Protein AF-A0A0S8EXR2-F1 (afdb_monomer_lite)

Structure (mmCIF, N/CA/C/O backbone):
data_AF-A0A0S8EXR2-F1
#
_entry.id   AF-A0A0S8EXR2-F1
#
loop_
_atom_site.group_PDB
_atom_site.id
_atom_site.type_symbol
_atom_site.label_atom_id
_atom_site.label_alt_id
_atom_site.label_comp_id
_atom_site.label_asym_id
_atom_site.label_entity_id
_atom_site.label_seq_id
_atom_site.pdbx_PDB_ins_code
_atom_site.Cartn_x
_atom_site.Cartn_y
_atom_site.Cartn_z
_atom_site.occupancy
_atom_site.B_iso_or_equiv
_atom_site.auth_seq_id
_atom_site.auth_comp_id
_atom_site.auth_asym_id
_atom_site.auth_atom_id
_atom_site.pdbx_PDB_model_num
ATOM 1 N N . MET A 1 1 ? -40.352 -1.909 52.574 1.00 39.78 1 MET A N 1
ATOM 2 C CA . MET A 1 1 ? -39.418 -2.688 51.728 1.00 39.78 1 MET A CA 1
ATOM 3 C C . MET A 1 1 ? -38.681 -1.699 50.823 1.00 39.78 1 MET A C 1
ATOM 5 O O . MET A 1 1 ? -39.357 -0.962 50.119 1.00 39.78 1 MET A O 1
ATOM 9 N N . LYS A 1 2 ? -37.347 -1.572 50.907 1.00 45.75 2 LYS A N 1
ATOM 10 C CA . LYS A 1 2 ? -36.563 -0.661 50.043 1.00 45.75 2 LYS A CA 1
ATOM 11 C C . LYS A 1 2 ? -36.037 -1.454 48.845 1.00 45.75 2 LYS A C 1
ATOM 13 O O . LYS A 1 2 ? -35.263 -2.386 49.035 1.00 45.75 2 LYS A O 1
ATOM 18 N N . PHE A 1 3 ? -36.467 -1.096 47.639 1.00 52.00 3 PHE A N 1
ATOM 19 C CA . PHE A 1 3 ? -35.928 -1.644 46.396 1.00 52.00 3 PHE A CA 1
ATOM 20 C C . PHE A 1 3 ? -34.712 -0.826 45.962 1.00 52.00 3 PHE A C 1
ATOM 22 O O . PHE A 1 3 ? -34.849 0.333 45.581 1.00 52.00 3 PHE A O 1
ATOM 29 N N . THR A 1 4 ? -33.528 -1.432 45.986 1.00 59.09 4 THR A N 1
ATOM 30 C CA . THR A 1 4 ? -32.300 -0.819 45.465 1.00 59.09 4 THR A CA 1
ATOM 31 C C . THR A 1 4 ? -32.058 -1.352 44.056 1.00 59.09 4 THR A C 1
ATOM 33 O O . THR A 1 4 ? -31.531 -2.450 43.888 1.00 59.09 4 THR A O 1
ATOM 36 N N . HIS A 1 5 ? -32.478 -0.610 43.030 1.00 62.50 5 HIS A N 1
ATOM 37 C CA . HIS A 1 5 ? -32.174 -0.966 41.642 1.00 62.50 5 HIS A CA 1
ATOM 38 C C . HIS A 1 5 ? -30.776 -0.453 41.285 1.00 62.50 5 HIS A C 1
ATOM 40 O O . HIS A 1 5 ? -30.473 0.719 41.480 1.00 62.50 5 HIS A O 1
ATOM 46 N N . LYS A 1 6 ? -29.911 -1.336 40.773 1.00 62.84 6 LYS A N 1
ATOM 47 C CA . LYS A 1 6 ? -28.621 -0.950 40.186 1.00 62.84 6 LYS A CA 1
ATOM 48 C C . LYS A 1 6 ? -28.840 -0.729 38.695 1.00 62.84 6 LYS A C 1
ATOM 50 O O . LYS A 1 6 ? -29.012 -1.701 37.962 1.00 62.84 6 LYS A O 1
ATOM 55 N N . PHE A 1 7 ? -28.859 0.525 38.261 1.00 70.19 7 PHE A N 1
ATOM 56 C CA . PHE A 1 7 ? -28.976 0.849 36.845 1.00 70.19 7 PHE A CA 1
ATOM 57 C C . PHE A 1 7 ? -27.632 0.563 36.155 1.00 70.19 7 PHE A C 1
ATOM 59 O O . PHE A 1 7 ? -26.570 0.958 36.642 1.00 70.19 7 PHE A O 1
ATOM 66 N N . VAL A 1 8 ? -27.660 -0.191 35.057 1.00 73.38 8 VAL A N 1
ATOM 67 C CA . VAL A 1 8 ? -26.469 -0.522 34.264 1.00 73.38 8 VAL A CA 1
ATOM 68 C C . VAL A 1 8 ? -26.655 0.080 32.882 1.00 73.38 8 VAL A C 1
ATOM 70 O O . VAL A 1 8 ? -27.558 -0.321 32.154 1.00 73.38 8 VAL A O 1
ATOM 73 N N . ALA A 1 9 ? -25.801 1.035 32.531 1.00 80.19 9 ALA A N 1
ATOM 74 C CA . ALA A 1 9 ? -25.722 1.588 31.189 1.00 80.19 9 ALA A CA 1
ATOM 75 C C . ALA A 1 9 ? -24.701 0.811 30.347 1.00 80.19 9 ALA A C 1
ATOM 77 O O . ALA A 1 9 ? -23.773 0.185 30.872 1.00 80.19 9 ALA A O 1
ATOM 78 N N . LEU A 1 10 ? -24.878 0.860 29.029 1.00 86.31 10 LEU A N 1
ATOM 79 C CA . LEU A 1 10 ? -23.869 0.439 28.066 1.00 86.31 10 LEU A CA 1
ATOM 80 C C . LEU A 1 10 ? -23.106 1.682 27.615 1.00 86.31 10 LEU A C 1
ATOM 82 O O . LEU A 1 10 ? -23.708 2.634 27.128 1.00 86.31 10 LEU A O 1
ATOM 86 N N . GLU A 1 11 ? -21.790 1.667 27.776 1.00 87.62 11 GLU A N 1
ATOM 87 C CA . GLU A 1 11 ? -20.900 2.705 27.260 1.00 87.62 11 GLU A CA 1
ATOM 88 C C . GLU A 1 11 ? -20.013 2.084 26.181 1.00 87.62 11 GLU A C 1
ATOM 90 O O . GLU A 1 11 ? -19.538 0.958 26.329 1.00 87.62 11 GLU A O 1
ATOM 95 N N . LEU A 1 12 ? -19.779 2.804 25.088 1.00 88.12 12 LEU A N 1
ATOM 96 C CA . LEU A 1 12 ? -18.815 2.390 24.077 1.00 88.12 12 LEU A CA 1
ATOM 97 C C . LEU A 1 12 ? -17.397 2.732 24.551 1.00 88.12 12 LEU A C 1
ATOM 99 O O . LEU A 1 12 ? -17.095 3.900 24.794 1.00 88.12 12 LEU A O 1
ATOM 103 N N . ASP A 1 13 ? -16.502 1.744 24.621 1.00 90.44 13 ASP A N 1
ATOM 104 C CA . ASP A 1 13 ? -15.066 2.001 24.761 1.00 90.44 13 ASP A CA 1
ATOM 105 C C . ASP A 1 13 ? -14.495 2.544 23.442 1.00 90.44 13 ASP A C 1
ATOM 107 O O . ASP A 1 13 ? -13.913 1.829 22.623 1.00 90.44 13 ASP A O 1
ATOM 111 N N . LEU A 1 14 ? -14.680 3.848 23.234 1.00 88.44 14 LEU A N 1
ATOM 112 C CA . LEU A 1 14 ? -14.233 4.542 22.032 1.00 88.44 14 LEU A CA 1
ATOM 113 C C . LEU A 1 14 ? -12.707 4.496 21.871 1.00 88.44 14 LEU A C 1
ATOM 115 O O . LEU A 1 14 ? -12.210 4.450 20.748 1.00 88.44 14 LEU A O 1
ATOM 119 N N . ALA A 1 15 ? -11.953 4.508 22.973 1.00 88.25 15 ALA A N 1
ATOM 120 C CA . ALA A 1 15 ? -10.494 4.462 22.930 1.00 88.25 15 ALA A CA 1
ATOM 121 C C . ALA A 1 15 ? -9.999 3.072 22.504 1.00 88.25 15 ALA A C 1
ATOM 123 O O . ALA A 1 15 ? -9.115 2.964 21.650 1.00 88.25 15 ALA A O 1
ATOM 124 N N . GLY A 1 16 ? -10.596 2.011 23.056 1.00 87.75 16 GLY A N 1
ATOM 125 C CA . GLY A 1 16 ? -10.366 0.634 22.624 1.00 87.75 16 GLY A CA 1
ATOM 126 C C . GLY A 1 16 ? -10.718 0.427 21.155 1.00 87.75 16 GLY A C 1
ATOM 127 O O . GLY A 1 16 ? -9.872 -0.039 20.390 1.00 87.75 16 GLY A O 1
ATOM 128 N N . TYR A 1 17 ? -11.910 0.868 20.745 1.00 90.56 17 TYR A N 1
ATOM 129 C CA . TYR A 1 17 ? -12.352 0.776 19.356 1.00 90.56 17 TYR A CA 1
ATOM 130 C C . TYR A 1 17 ? -11.411 1.514 18.397 1.00 90.56 17 TYR A C 1
ATOM 132 O O . TYR A 1 17 ? -11.002 0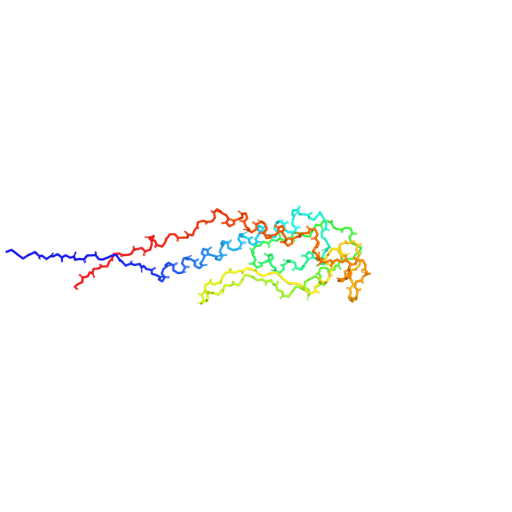.938 17.397 1.00 90.56 17 TYR A O 1
ATOM 140 N N . LYS A 1 18 ? -10.991 2.748 18.712 1.00 88.50 18 LYS A N 1
ATOM 141 C CA . LYS A 1 18 ? -10.059 3.518 17.867 1.00 88.50 18 LYS A CA 1
ATOM 142 C C . LYS A 1 18 ? -8.712 2.822 17.683 1.00 88.50 18 LYS A C 1
ATOM 144 O O . LYS A 1 18 ? -8.207 2.772 16.568 1.00 88.50 18 LYS A O 1
ATOM 149 N N . ARG A 1 19 ? -8.130 2.265 18.752 1.00 88.88 19 ARG A N 1
ATOM 150 C CA . ARG A 1 19 ? -6.865 1.511 18.651 1.00 88.88 19 ARG A CA 1
ATOM 151 C C . ARG A 1 19 ? -7.019 0.282 17.761 1.00 88.88 19 ARG A C 1
ATOM 153 O O . ARG A 1 19 ? -6.183 0.062 16.891 1.00 88.88 19 ARG A O 1
ATOM 160 N N . PHE A 1 20 ? -8.097 -0.475 17.960 1.00 90.88 20 PHE A N 1
ATOM 161 C CA . PHE A 1 20 ? -8.396 -1.642 17.136 1.00 90.88 20 PHE A CA 1
ATOM 162 C C . PHE A 1 20 ? -8.607 -1.260 15.670 1.00 90.88 20 PHE A C 1
ATOM 164 O O . PHE A 1 20 ? -8.009 -1.857 14.784 1.00 90.88 20 PHE A O 1
ATOM 171 N N . PHE A 1 21 ? -9.418 -0.233 15.423 1.00 89.69 21 PHE A N 1
ATOM 172 C CA . PHE A 1 21 ? -9.719 0.262 14.089 1.00 89.69 21 PHE A CA 1
ATOM 173 C C . PHE A 1 21 ? -8.456 0.729 13.360 1.00 89.69 21 PHE A C 1
ATOM 175 O O . PHE A 1 21 ? -8.257 0.369 12.207 1.00 89.69 21 PHE A O 1
ATOM 182 N N . ASN A 1 22 ? -7.563 1.459 14.034 1.00 88.25 22 ASN A N 1
ATOM 183 C CA . ASN A 1 22 ? -6.304 1.904 13.436 1.00 88.25 22 ASN A CA 1
ATOM 184 C C . ASN A 1 22 ? -5.415 0.725 13.024 1.00 88.25 22 ASN A C 1
ATOM 186 O O . ASN A 1 22 ? -4.912 0.722 11.905 1.00 88.25 22 ASN A O 1
ATOM 190 N N . SER A 1 23 ? -5.261 -0.276 13.899 1.00 88.75 23 SER A N 1
ATOM 191 C CA . SER A 1 23 ? -4.503 -1.495 13.584 1.00 88.75 23 SER A CA 1
ATOM 192 C C . SER A 1 23 ? -5.133 -2.253 12.416 1.00 88.75 23 SER A C 1
ATOM 194 O O . SER A 1 23 ? -4.432 -2.675 11.503 1.00 88.75 23 SER A O 1
ATOM 196 N N . TYR A 1 24 ? -6.464 -2.375 12.414 1.00 90.38 24 TYR A N 1
ATOM 197 C CA . TYR A 1 24 ? -7.202 -3.017 11.332 1.00 90.38 24 TYR A CA 1
ATOM 198 C C . TYR A 1 24 ? -6.975 -2.310 9.993 1.00 90.38 24 TYR A C 1
ATOM 200 O O . TYR A 1 24 ? -6.653 -2.961 9.006 1.00 90.38 24 TYR A O 1
ATOM 208 N N . MET A 1 25 ? -7.110 -0.981 9.957 1.00 88.31 25 MET A N 1
ATOM 209 C CA . MET A 1 25 ? -6.917 -0.194 8.737 1.00 88.31 25 MET A CA 1
ATOM 210 C C . MET A 1 25 ? -5.476 -0.254 8.229 1.00 88.31 25 MET A C 1
ATOM 212 O O . MET A 1 25 ? -5.263 -0.258 7.018 1.00 88.31 25 MET A O 1
ATOM 216 N N . GLU A 1 26 ? -4.495 -0.308 9.131 1.00 87.94 26 GLU A N 1
ATOM 217 C CA . GLU A 1 26 ? -3.090 -0.483 8.772 1.00 87.94 26 GLU A CA 1
ATOM 218 C C . GLU A 1 26 ? -2.857 -1.825 8.063 1.00 87.94 26 GLU A C 1
ATOM 220 O O . GLU A 1 26 ? -2.324 -1.850 6.952 1.00 87.94 26 GLU A O 1
ATOM 225 N N . ASP A 1 27 ? -3.292 -2.931 8.669 1.00 89.44 27 ASP A N 1
ATOM 226 C CA . ASP A 1 27 ? -3.124 -4.273 8.102 1.00 89.44 27 ASP A CA 1
ATOM 227 C C . ASP A 1 27 ? -3.912 -4.443 6.803 1.00 89.44 27 ASP A C 1
ATOM 229 O O . ASP A 1 27 ? -3.418 -5.010 5.825 1.00 89.44 27 ASP A O 1
ATOM 233 N N . TRP A 1 28 ? -5.127 -3.902 6.772 1.00 89.88 28 TRP A N 1
ATOM 234 C CA . TRP A 1 28 ? -5.982 -3.923 5.599 1.00 89.88 28 TRP A CA 1
ATOM 235 C C . TRP A 1 28 ? -5.367 -3.150 4.428 1.00 89.88 28 TRP A C 1
ATOM 237 O O . TRP A 1 28 ? -5.334 -3.652 3.304 1.00 89.88 28 TRP A O 1
ATOM 247 N N . LEU A 1 29 ? -4.801 -1.963 4.672 1.00 89.62 29 LEU A N 1
ATOM 248 C CA . LEU A 1 29 ? -4.112 -1.216 3.621 1.00 89.62 29 LEU A CA 1
ATOM 249 C C . LEU A 1 29 ? -2.830 -1.881 3.150 1.00 89.62 29 LEU A C 1
ATOM 251 O O . LEU A 1 29 ? -2.506 -1.767 1.969 1.00 89.62 29 LEU A O 1
ATOM 255 N N . LYS A 1 30 ? -2.094 -2.555 4.040 1.00 90.06 30 LYS A N 1
ATOM 256 C CA . LYS A 1 30 ? -0.933 -3.348 3.623 1.00 90.06 30 LYS A CA 1
ATOM 257 C C . LYS A 1 30 ? -1.363 -4.405 2.614 1.00 90.06 30 LYS A C 1
ATOM 259 O O . LYS A 1 30 ? -0.770 -4.486 1.543 1.00 90.06 30 LYS A O 1
ATOM 264 N N . GLN A 1 31 ? -2.438 -5.137 2.902 1.00 90.06 31 GLN A N 1
ATOM 265 C CA . GLN A 1 31 ? -2.993 -6.134 1.982 1.00 90.06 31 GLN A CA 1
ATOM 266 C C . GLN A 1 31 ? -3.470 -5.502 0.668 1.00 90.06 31 GLN A C 1
ATOM 268 O O . GLN A 1 31 ? -3.061 -5.947 -0.402 1.00 90.06 31 GLN A O 1
ATOM 273 N N . ALA A 1 32 ? -4.233 -4.407 0.729 1.00 90.25 32 ALA A N 1
ATOM 274 C CA . ALA A 1 32 ? -4.690 -3.690 -0.462 1.00 90.25 32 ALA A CA 1
ATOM 275 C C . ALA A 1 32 ? -3.519 -3.179 -1.325 1.00 90.25 32 ALA A C 1
ATOM 277 O O . ALA A 1 32 ? -3.558 -3.241 -2.554 1.00 90.25 32 ALA A O 1
ATOM 278 N N . GLY A 1 33 ? -2.452 -2.691 -0.688 1.00 90.06 33 GLY A N 1
ATOM 279 C CA . GLY A 1 33 ? -1.230 -2.261 -1.360 1.00 90.06 33 GLY A CA 1
ATOM 280 C C . GLY A 1 33 ? -0.461 -3.424 -1.991 1.00 90.06 33 GLY A C 1
ATOM 281 O O . GLY A 1 33 ? 0.108 -3.263 -3.071 1.00 90.06 33 GLY A O 1
ATOM 282 N N . VAL A 1 34 ? -0.451 -4.600 -1.357 1.00 89.75 34 VAL A N 1
ATOM 283 C CA . VAL A 1 34 ? 0.131 -5.822 -1.934 1.00 89.75 34 VAL A CA 1
ATOM 284 C C . VAL A 1 34 ? -0.653 -6.261 -3.168 1.00 89.75 34 VAL A C 1
ATOM 286 O O . VAL A 1 34 ? -0.031 -6.538 -4.192 1.00 89.75 34 VAL A O 1
ATOM 289 N N . GLU A 1 35 ? -1.986 -6.249 -3.121 1.00 90.25 35 GLU A N 1
ATOM 290 C CA . GLU A 1 35 ? -2.831 -6.546 -4.287 1.00 90.25 35 GLU A CA 1
ATOM 291 C C . GLU A 1 35 ? -2.609 -5.540 -5.419 1.00 90.25 35 GLU A C 1
ATOM 293 O O . GLU A 1 35 ? -2.440 -5.916 -6.582 1.00 90.25 35 GLU A O 1
ATOM 298 N N . TRP A 1 36 ? -2.497 -4.253 -5.078 1.00 90.50 36 TRP A N 1
ATOM 299 C CA . TRP A 1 36 ? -2.124 -3.217 -6.034 1.00 90.50 36 TRP A CA 1
ATOM 300 C C . TRP A 1 36 ? -0.757 -3.510 -6.667 1.00 90.50 36 TRP A C 1
ATOM 302 O O . TRP A 1 36 ? -0.621 -3.474 -7.890 1.00 90.50 36 TRP A O 1
ATOM 312 N N . LEU A 1 37 ? 0.266 -3.854 -5.877 1.00 87.81 37 LEU A N 1
ATOM 313 C CA . LEU A 1 37 ? 1.595 -4.216 -6.386 1.00 87.81 37 LEU A CA 1
ATOM 314 C C . LEU A 1 37 ? 1.567 -5.476 -7.253 1.00 87.81 37 LEU A C 1
ATOM 316 O O . LEU A 1 37 ? 2.255 -5.534 -8.274 1.00 87.81 37 LEU A O 1
ATOM 320 N N . HIS A 1 38 ? 0.780 -6.478 -6.872 1.00 86.62 38 HIS A N 1
ATOM 321 C CA . HIS A 1 38 ? 0.643 -7.708 -7.635 1.00 86.62 38 HIS A CA 1
ATOM 322 C C . HIS A 1 38 ? 0.005 -7.426 -8.994 1.00 86.62 38 HIS A C 1
ATOM 324 O O . HIS A 1 38 ? 0.577 -7.776 -10.027 1.00 86.62 38 HIS A O 1
ATOM 330 N N . ALA A 1 39 ? -1.108 -6.692 -9.009 1.00 85.75 39 ALA A N 1
ATOM 331 C CA . ALA A 1 39 ? -1.763 -6.288 -10.238 1.00 85.75 39 ALA A CA 1
ATOM 332 C C . ALA A 1 39 ? -0.839 -5.440 -11.114 1.00 85.75 39 ALA A C 1
ATOM 334 O O . ALA A 1 39 ? -0.705 -5.730 -12.292 1.00 85.75 39 ALA A O 1
ATOM 335 N N . THR A 1 40 ? -0.164 -4.434 -10.557 1.00 82.12 40 THR A N 1
ATOM 336 C CA . THR A 1 40 ? 0.622 -3.463 -11.337 1.00 82.12 40 THR A CA 1
ATOM 337 C C . THR A 1 40 ? 1.980 -3.977 -11.805 1.00 82.12 40 THR A C 1
ATOM 339 O O . THR A 1 40 ? 2.376 -3.717 -12.943 1.00 82.12 40 THR A O 1
ATOM 342 N N . VAL A 1 41 ? 2.707 -4.694 -10.945 1.00 78.00 41 VAL A N 1
ATOM 343 C CA . VAL A 1 41 ? 4.106 -5.069 -11.185 1.00 78.00 41 VAL A CA 1
ATOM 344 C C . VAL A 1 41 ? 4.257 -6.540 -11.562 1.00 78.00 41 VAL A C 1
ATOM 346 O O . VAL A 1 41 ? 5.099 -6.856 -12.401 1.00 78.00 41 VAL A O 1
ATOM 349 N N . LEU A 1 42 ? 3.473 -7.439 -10.959 1.00 72.75 42 LEU A N 1
ATOM 350 C CA . LEU A 1 42 ? 3.674 -8.889 -11.078 1.00 72.75 42 LEU A CA 1
ATOM 351 C C . LEU A 1 42 ? 2.803 -9.534 -12.167 1.00 72.75 42 LEU A C 1
ATOM 353 O O . LEU A 1 42 ? 3.283 -10.426 -12.860 1.00 72.75 42 LEU A O 1
ATOM 357 N N . ALA A 1 43 ? 1.565 -9.069 -12.352 1.00 72.56 43 ALA A N 1
ATOM 358 C CA . ALA A 1 43 ? 0.595 -9.705 -13.244 1.00 72.56 43 ALA A CA 1
ATOM 359 C C . ALA A 1 43 ? 0.639 -9.204 -14.699 1.00 72.56 43 ALA A C 1
ATOM 361 O O . ALA A 1 43 ? 0.312 -9.952 -15.616 1.00 72.56 43 ALA A O 1
ATOM 362 N N . ILE A 1 44 ? 0.995 -7.936 -14.938 1.00 62.31 44 ILE A N 1
ATOM 363 C CA . ILE A 1 44 ? 0.810 -7.314 -16.265 1.00 62.31 44 ILE A CA 1
ATOM 364 C C . ILE A 1 44 ? 2.052 -7.395 -17.146 1.00 62.31 44 ILE A C 1
ATOM 366 O O . ILE A 1 44 ? 1.920 -7.534 -18.361 1.00 62.31 44 ILE A O 1
ATOM 370 N N . ILE A 1 45 ? 3.246 -7.235 -16.571 1.00 58.66 45 ILE A N 1
ATOM 371 C CA . ILE A 1 45 ? 4.444 -6.925 -17.357 1.00 58.66 45 ILE A CA 1
ATOM 372 C C . ILE A 1 45 ? 5.452 -8.067 -17.208 1.00 58.66 45 ILE A C 1
ATOM 374 O O . ILE A 1 45 ? 6.099 -8.175 -16.162 1.00 58.66 45 ILE A O 1
ATOM 378 N N . PRO A 1 46 ? 5.621 -8.912 -18.244 1.00 53.91 46 PRO A N 1
ATOM 379 C CA . PRO A 1 46 ? 6.481 -10.092 -18.169 1.00 53.91 46 PRO A CA 1
ATOM 380 C C . PRO A 1 46 ? 7.953 -9.746 -17.890 1.00 53.91 46 PRO A C 1
ATOM 382 O O . PRO A 1 46 ? 8.660 -10.537 -17.270 1.00 53.91 46 PRO A O 1
ATOM 385 N N . THR A 1 47 ? 8.418 -8.547 -18.267 1.00 59.12 47 THR A N 1
ATOM 386 C CA . THR A 1 47 ? 9.772 -8.065 -17.953 1.00 59.12 47 THR A CA 1
ATOM 387 C C . THR A 1 47 ? 9.804 -6.562 -17.682 1.00 59.12 47 THR A C 1
ATOM 389 O O . THR A 1 47 ? 9.953 -5.760 -18.599 1.00 59.12 47 THR A O 1
ATOM 392 N N . TRP A 1 48 ? 9.750 -6.159 -16.414 1.00 66.31 48 TRP A N 1
ATOM 393 C CA . TRP A 1 48 ? 10.143 -4.801 -16.033 1.00 66.31 48 TRP A CA 1
ATOM 394 C C . TRP A 1 48 ? 11.645 -4.587 -16.208 1.00 66.31 48 TRP A C 1
ATOM 396 O O . TRP A 1 48 ? 12.435 -5.481 -15.889 1.00 66.31 48 TRP A O 1
ATOM 406 N N . SER A 1 49 ? 12.054 -3.363 -16.570 1.00 70.38 49 SER A N 1
ATOM 407 C CA . SER A 1 49 ? 13.450 -2.970 -16.370 1.00 70.38 49 SER A CA 1
ATOM 408 C C . SER A 1 49 ? 13.844 -3.046 -14.901 1.00 70.38 49 SER A C 1
ATOM 410 O O . SER A 1 49 ? 13.067 -2.637 -14.038 1.00 70.38 49 SER A O 1
ATOM 412 N N . LYS A 1 50 ? 15.062 -3.516 -14.592 1.00 76.38 50 LYS A N 1
ATOM 413 C CA . LYS A 1 50 ? 15.594 -3.458 -13.217 1.00 76.38 50 LYS A CA 1
ATOM 414 C C . LYS A 1 50 ? 15.479 -2.048 -12.614 1.00 76.38 50 LYS A C 1
ATOM 416 O O . LYS A 1 50 ? 15.228 -1.937 -11.422 1.00 76.38 50 LYS A O 1
ATOM 421 N N . ALA A 1 51 ? 15.597 -0.985 -13.421 1.00 78.31 51 ALA A N 1
ATOM 422 C CA . ALA A 1 51 ? 15.387 0.396 -12.977 1.00 78.31 51 ALA A CA 1
ATOM 423 C C . ALA A 1 51 ? 13.907 0.699 -12.669 1.00 78.31 51 ALA A C 1
ATOM 425 O O . ALA A 1 51 ? 13.590 1.114 -11.561 1.00 78.31 51 ALA A O 1
ATOM 426 N N . SER A 1 52 ? 12.986 0.441 -13.599 1.00 79.06 52 SER A N 1
ATOM 427 C CA . SER A 1 52 ? 11.550 0.682 -13.402 1.00 79.06 52 SER A CA 1
ATOM 428 C C . SER A 1 52 ? 11.000 -0.135 -12.227 1.00 79.06 52 SER A C 1
ATOM 430 O O . SER A 1 52 ? 10.321 0.410 -11.362 1.00 79.06 52 SER A O 1
ATOM 432 N N . ARG A 1 53 ? 11.384 -1.412 -12.118 1.00 80.44 53 ARG A N 1
ATOM 433 C CA . ARG A 1 53 ? 10.992 -2.300 -11.014 1.00 80.44 53 ARG A CA 1
ATOM 434 C C . ARG A 1 53 ? 11.530 -1.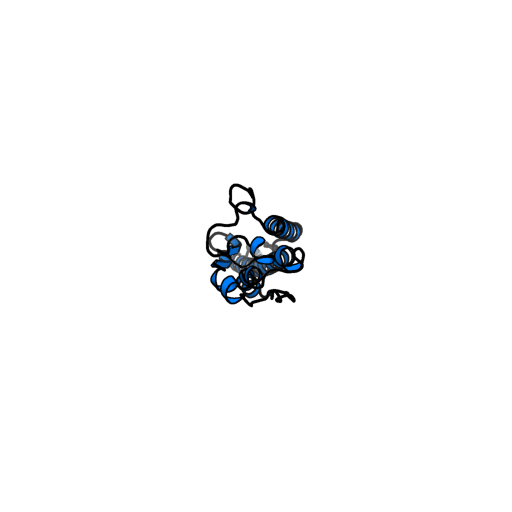829 -9.667 1.00 80.44 53 ARG A C 1
ATOM 436 O O . ARG A 1 53 ? 10.823 -1.878 -8.665 1.00 80.44 53 ARG A O 1
ATOM 443 N N . ALA A 1 54 ? 12.767 -1.336 -9.645 1.00 82.69 54 ALA A N 1
ATOM 444 C CA . ALA A 1 54 ? 13.380 -0.808 -8.434 1.00 82.69 54 ALA A CA 1
ATOM 445 C C . ALA A 1 54 ? 12.648 0.425 -7.877 1.00 82.69 54 ALA A C 1
ATOM 447 O O . ALA A 1 54 ? 12.703 0.642 -6.668 1.00 82.69 54 ALA A O 1
ATOM 448 N N . THR A 1 55 ? 11.897 1.176 -8.695 1.00 86.06 55 THR A N 1
ATOM 449 C CA . THR A 1 55 ? 11.064 2.284 -8.185 1.00 86.06 55 THR A CA 1
ATOM 450 C C . THR A 1 55 ? 9.952 1.813 -7.242 1.00 86.06 55 THR A C 1
ATOM 452 O O . THR A 1 55 ? 9.534 2.558 -6.365 1.00 86.06 55 THR A O 1
ATOM 455 N N . PHE A 1 56 ? 9.495 0.564 -7.374 1.00 86.12 56 PHE A N 1
ATOM 456 C CA . PHE A 1 56 ? 8.452 -0.016 -6.524 1.00 86.12 56 PHE A CA 1
ATOM 457 C C . PHE A 1 56 ? 9.014 -0.698 -5.274 1.00 86.12 56 PHE A C 1
ATOM 459 O O . PHE A 1 56 ? 8.263 -1.005 -4.352 1.00 86.12 56 PHE A O 1
ATOM 466 N N . GLN A 1 57 ? 10.330 -0.932 -5.200 1.00 85.38 57 GLN A N 1
ATOM 467 C CA . GLN A 1 57 ? 10.908 -1.708 -4.100 1.00 85.38 57 GLN A CA 1
ATOM 468 C C . GLN A 1 57 ? 10.874 -1.009 -2.749 1.00 85.38 57 GLN A C 1
ATOM 470 O O . GLN A 1 57 ? 10.965 -1.661 -1.708 1.00 85.38 57 GLN A O 1
ATOM 475 N N . LYS A 1 58 ? 10.788 0.319 -2.738 1.00 84.00 58 LYS A N 1
ATOM 476 C CA . LYS A 1 58 ? 10.571 1.043 -1.490 1.00 84.00 58 LYS A CA 1
ATOM 477 C C . LYS A 1 58 ? 9.144 0.776 -0.970 1.00 84.00 58 LYS A C 1
ATOM 479 O O . LYS A 1 58 ? 9.014 0.346 0.171 1.00 84.00 58 LYS A O 1
ATOM 484 N N . LEU A 1 59 ? 8.132 0.848 -1.845 1.00 86.81 59 LEU A N 1
ATOM 485 C CA . LEU A 1 59 ? 6.734 0.540 -1.509 1.00 86.81 59 LEU A CA 1
ATOM 486 C C . LEU A 1 59 ? 6.560 -0.910 -1.056 1.00 86.81 59 LEU A C 1
ATOM 488 O O . LEU A 1 59 ? 5.929 -1.168 -0.041 1.00 86.81 59 LEU A O 1
ATOM 492 N N . ALA A 1 60 ? 7.157 -1.853 -1.784 1.00 86.94 60 ALA A N 1
ATOM 493 C CA . ALA A 1 60 ? 7.091 -3.271 -1.450 1.00 86.94 60 ALA A CA 1
ATOM 494 C C . ALA A 1 60 ? 7.584 -3.554 -0.028 1.00 86.94 60 ALA A C 1
ATOM 496 O O . ALA A 1 60 ? 6.888 -4.206 0.746 1.00 86.94 60 ALA A O 1
ATOM 497 N N . ARG A 1 61 ? 8.744 -2.993 0.337 1.00 86.12 61 ARG A N 1
ATOM 498 C CA . ARG A 1 61 ? 9.321 -3.152 1.677 1.00 86.12 61 ARG A CA 1
ATOM 499 C C . ARG A 1 61 ? 8.424 -2.580 2.769 1.00 86.12 61 ARG A C 1
ATOM 501 O O . ARG A 1 61 ? 8.259 -3.221 3.798 1.00 86.12 61 ARG A O 1
ATOM 508 N N . GLU A 1 62 ? 7.835 -1.410 2.544 1.00 85.19 62 GLU A N 1
ATOM 509 C CA . GLU A 1 62 ? 6.922 -0.775 3.507 1.00 85.19 62 GLU A CA 1
ATOM 510 C C . GLU A 1 62 ? 5.605 -1.548 3.667 1.00 85.19 62 GLU A C 1
ATOM 512 O O . GLU A 1 62 ? 5.036 -1.578 4.754 1.00 85.19 62 GLU A O 1
ATOM 517 N N . LEU A 1 63 ? 5.156 -2.232 2.613 1.00 86.62 63 LEU A N 1
ATOM 518 C CA . LEU A 1 63 ? 4.002 -3.133 2.650 1.00 86.62 63 LEU A CA 1
ATOM 519 C C . LEU A 1 63 ? 4.343 -4.540 3.177 1.00 86.62 63 LEU A C 1
ATOM 521 O O . LEU A 1 63 ? 3.458 -5.385 3.267 1.00 86.62 63 LEU A O 1
ATOM 525 N N . GLY A 1 64 ? 5.607 -4.815 3.520 1.00 85.44 64 GLY A N 1
ATOM 526 C CA . GLY A 1 64 ? 6.047 -6.125 4.010 1.00 85.44 64 GLY A CA 1
ATOM 527 C C . GLY A 1 64 ? 6.113 -7.216 2.935 1.00 85.44 64 GLY A C 1
ATOM 528 O O . GLY A 1 64 ? 6.083 -8.398 3.262 1.00 85.44 64 GLY A O 1
ATOM 529 N N . THR A 1 65 ? 6.208 -6.840 1.657 1.00 85.44 65 THR A N 1
ATOM 530 C CA . THR A 1 65 ? 6.330 -7.766 0.524 1.00 85.44 65 THR A CA 1
ATOM 531 C C . THR A 1 65 ? 7.640 -7.557 -0.239 1.00 85.44 65 THR A C 1
ATOM 533 O O . THR A 1 65 ? 8.388 -6.602 -0.018 1.00 85.44 65 THR A O 1
ATOM 536 N N . ALA A 1 66 ? 7.940 -8.464 -1.163 1.00 81.12 66 ALA A N 1
ATOM 537 C CA . ALA A 1 66 ? 9.100 -8.378 -2.031 1.00 81.12 66 ALA A CA 1
ATOM 538 C C . ALA A 1 66 ? 8.668 -8.437 -3.491 1.00 81.12 66 ALA A C 1
ATOM 540 O O . ALA A 1 66 ? 7.879 -9.288 -3.894 1.00 81.12 66 ALA A O 1
ATOM 541 N N . ILE A 1 67 ? 9.253 -7.567 -4.309 1.00 76.38 67 ILE A N 1
ATOM 542 C CA . ILE A 1 67 ? 9.113 -7.662 -5.755 1.00 76.38 67 ILE A CA 1
ATOM 543 C C . ILE A 1 67 ? 10.394 -8.321 -6.291 1.00 76.38 67 ILE A C 1
ATOM 545 O O . ILE A 1 67 ? 11.415 -7.638 -6.408 1.00 76.38 67 ILE A O 1
ATOM 549 N N . PRO A 1 68 ? 10.394 -9.627 -6.620 1.00 70.44 68 PRO A N 1
ATOM 550 C CA . PRO A 1 68 ? 11.602 -10.305 -7.094 1.00 70.44 68 PRO A CA 1
ATOM 551 C C . PRO A 1 68 ? 12.080 -9.656 -8.390 1.00 70.44 68 PRO A C 1
ATOM 553 O O . PRO A 1 68 ? 11.254 -9.333 -9.228 1.00 70.44 68 PRO A O 1
ATOM 556 N N . TYR A 1 69 ? 13.377 -9.449 -8.609 1.00 64.69 69 TYR A N 1
ATOM 557 C CA . TYR A 1 69 ? 13.833 -9.029 -9.936 1.00 64.69 69 TYR A CA 1
ATOM 558 C C . TYR A 1 69 ? 13.697 -10.221 -10.888 1.00 64.69 69 TYR A C 1
ATOM 560 O O . TYR A 1 69 ? 14.363 -11.231 -10.693 1.00 64.69 69 TYR A O 1
ATOM 568 N N . GLY A 1 70 ? 12.817 -10.126 -11.888 1.00 59.38 70 GLY A N 1
ATOM 569 C CA . GLY A 1 70 ? 12.715 -11.158 -12.922 1.00 59.38 70 GLY A CA 1
ATOM 570 C C . GLY A 1 70 ? 14.016 -11.295 -13.720 1.00 59.38 70 GLY A C 1
ATOM 571 O O . GLY A 1 70 ? 14.837 -10.370 -13.749 1.00 59.38 70 GLY A O 1
ATOM 572 N N . GLU A 1 71 ? 14.187 -12.432 -14.394 1.00 53.69 71 GLU A N 1
ATOM 573 C CA . GLU A 1 71 ? 15.261 -12.614 -15.369 1.00 53.69 71 GLU A CA 1
ATOM 574 C C . GLU A 1 71 ? 15.100 -11.580 -16.481 1.00 53.69 71 GLU A C 1
ATOM 576 O O . GLU A 1 71 ? 14.162 -11.625 -17.275 1.00 53.69 71 GLU A O 1
ATOM 581 N N . GLN A 1 72 ? 16.001 -10.603 -16.526 1.00 55.75 72 GLN A N 1
ATOM 582 C CA . GLN A 1 72 ? 15.951 -9.576 -17.548 1.00 55.75 72 GLN A CA 1
ATOM 583 C C . GLN A 1 72 ? 17.209 -9.617 -18.402 1.00 55.75 72 GLN A C 1
ATOM 585 O O . GLN A 1 72 ? 18.323 -9.468 -17.901 1.00 55.75 72 GLN A O 1
ATOM 590 N N . LYS A 1 73 ? 17.011 -9.705 -19.721 1.00 51.19 73 LYS A N 1
ATOM 591 C CA . LYS A 1 73 ? 18.041 -9.550 -20.760 1.00 51.19 73 LYS A CA 1
ATOM 592 C C . LYS A 1 73 ? 18.498 -8.085 -20.923 1.00 51.19 73 LYS A C 1
ATOM 594 O O . LYS A 1 73 ? 18.742 -7.627 -22.034 1.00 51.19 73 LYS A O 1
ATOM 599 N N . SER A 1 74 ? 18.589 -7.311 -19.837 1.00 54.03 74 SER A N 1
ATOM 600 C CA . SER A 1 74 ? 19.204 -5.977 -19.885 1.00 54.03 74 SER A CA 1
ATOM 601 C C . SER A 1 74 ? 20.724 -6.125 -19.852 1.00 54.03 74 SER A C 1
ATOM 603 O O . SER A 1 74 ? 21.266 -6.755 -18.947 1.00 54.03 74 SER A O 1
ATOM 605 N N . ARG A 1 75 ? 21.433 -5.494 -20.797 1.00 54.91 75 ARG A N 1
ATOM 606 C CA . ARG A 1 75 ? 22.908 -5.531 -20.884 1.00 54.91 75 ARG A CA 1
ATOM 607 C C . ARG A 1 75 ? 23.630 -4.857 -19.698 1.00 54.91 75 ARG A C 1
ATOM 609 O O . ARG A 1 75 ? 24.845 -4.979 -19.601 1.00 54.91 75 ARG A O 1
ATOM 616 N N . LYS A 1 76 ? 22.931 -4.127 -18.810 1.00 62.62 76 LYS A N 1
ATOM 617 C CA . LYS A 1 76 ? 23.527 -3.463 -17.629 1.00 62.62 76 LYS A CA 1
ATOM 618 C C . LYS A 1 76 ? 22.543 -3.401 -16.454 1.00 62.62 76 LYS A C 1
ATOM 620 O O . LYS A 1 76 ? 21.387 -3.017 -16.646 1.00 62.62 76 LYS A O 1
ATOM 625 N N . ASP A 1 77 ? 23.006 -3.725 -15.244 1.00 71.44 77 ASP A N 1
ATOM 626 C CA . ASP A 1 77 ? 22.231 -3.530 -14.012 1.00 71.44 77 ASP A CA 1
ATOM 627 C C . ASP A 1 77 ? 22.084 -2.032 -13.703 1.00 71.44 77 ASP A C 1
ATOM 629 O O . ASP A 1 77 ? 23.053 -1.273 -13.753 1.00 71.44 77 ASP A O 1
ATOM 633 N N . ARG A 1 78 ? 20.851 -1.594 -13.439 1.00 73.69 78 ARG A N 1
ATOM 634 C CA . ARG A 1 78 ? 20.495 -0.198 -13.144 1.00 73.69 78 ARG A CA 1
ATOM 635 C C . ARG A 1 78 ? 19.498 -0.085 -11.993 1.00 73.69 78 ARG A C 1
ATOM 637 O O . ARG A 1 78 ? 18.818 0.934 -11.881 1.00 73.69 78 ARG A O 1
ATOM 644 N N . ALA A 1 79 ? 19.412 -1.100 -11.132 1.00 78.38 79 ALA A N 1
ATOM 645 C CA . ALA A 1 79 ? 18.542 -1.062 -9.957 1.00 78.38 79 ALA A CA 1
ATOM 646 C C . ALA A 1 79 ? 18.809 0.179 -9.082 1.00 78.38 79 ALA A C 1
ATOM 648 O O . ALA A 1 79 ? 17.867 0.834 -8.646 1.00 78.38 79 ALA A O 1
ATOM 649 N N . GLY A 1 80 ? 20.080 0.573 -8.919 1.00 78.81 80 GLY A N 1
ATOM 650 C CA . GLY A 1 80 ? 20.464 1.768 -8.155 1.00 78.81 80 GLY A CA 1
ATOM 651 C C . GLY A 1 80 ? 19.804 3.067 -8.637 1.00 78.81 80 GLY A C 1
ATOM 652 O O . GLY A 1 80 ? 19.407 3.886 -7.815 1.00 78.81 80 GLY A O 1
ATOM 653 N N . LEU A 1 81 ? 19.599 3.225 -9.949 1.00 79.38 81 LEU A N 1
ATOM 654 C CA . LEU A 1 81 ? 18.925 4.398 -10.519 1.00 79.38 81 LEU A CA 1
ATOM 655 C C . LEU A 1 81 ? 17.418 4.399 -10.234 1.00 79.38 81 LEU A C 1
ATOM 657 O O . LEU A 1 81 ? 16.830 5.440 -9.950 1.00 79.38 81 LEU A O 1
ATOM 661 N N . GLY A 1 82 ? 16.780 3.231 -10.305 1.00 80.56 82 GLY A N 1
ATOM 662 C CA . GLY A 1 82 ? 15.374 3.091 -9.930 1.00 80.56 82 GLY A CA 1
ATOM 663 C C . GLY A 1 82 ? 15.136 3.375 -8.451 1.00 80.56 82 GLY A C 1
ATOM 664 O O . GLY A 1 82 ? 14.204 4.088 -8.091 1.00 80.56 82 GLY A O 1
ATOM 665 N N . LEU A 1 83 ? 16.035 2.884 -7.596 1.00 81.81 83 LEU A N 1
ATOM 666 C CA . LEU A 1 83 ? 16.005 3.176 -6.165 1.00 81.81 83 LEU A CA 1
ATOM 667 C C . LEU A 1 83 ? 16.170 4.678 -5.890 1.00 81.81 83 LEU A C 1
ATOM 669 O O . LEU A 1 83 ? 15.407 5.227 -5.101 1.00 81.81 83 LEU A O 1
ATOM 673 N N . SER A 1 84 ? 17.105 5.364 -6.560 1.00 82.69 84 SER A N 1
ATOM 674 C CA . SER A 1 84 ? 17.355 6.798 -6.333 1.00 82.69 84 SER A CA 1
ATOM 675 C C . SER A 1 84 ? 16.242 7.719 -6.848 1.00 82.69 84 SER A C 1
ATOM 677 O O . SER A 1 84 ? 16.174 8.883 -6.463 1.00 82.69 84 SER A O 1
ATOM 679 N N . THR A 1 85 ? 15.379 7.224 -7.736 1.00 82.06 85 THR A N 1
ATOM 680 C CA . THR A 1 85 ? 14.257 7.973 -8.332 1.00 82.06 85 THR A CA 1
ATOM 681 C C . THR A 1 85 ? 12.903 7.605 -7.722 1.00 82.06 85 THR A C 1
ATOM 683 O O . THR A 1 85 ? 11.870 8.142 -8.126 1.00 82.06 85 THR A O 1
ATOM 686 N N . SER A 1 86 ? 12.881 6.715 -6.729 1.00 82.88 86 SER A N 1
ATOM 687 C CA . SER A 1 86 ? 11.702 6.415 -5.915 1.00 82.88 86 SER A CA 1
ATOM 688 C C . SER A 1 86 ? 11.521 7.504 -4.857 1.00 82.88 86 SER A C 1
ATOM 690 O O . SER A 1 86 ? 12.247 7.525 -3.865 1.00 82.88 86 SER A O 1
ATOM 692 N N . GLN A 1 87 ? 10.561 8.412 -5.046 1.00 74.81 87 GLN A N 1
ATOM 693 C CA . GLN A 1 87 ? 10.392 9.575 -4.162 1.00 74.81 87 GLN A CA 1
ATOM 694 C C . GLN A 1 87 ? 9.206 9.455 -3.205 1.00 74.81 87 GLN A C 1
ATOM 696 O O . GLN A 1 87 ? 9.309 9.884 -2.059 1.00 74.81 87 GLN A O 1
ATOM 701 N N . GLY A 1 88 ? 8.109 8.831 -3.630 1.00 64.38 88 GLY A N 1
ATOM 702 C CA . GLY A 1 88 ? 6.973 8.550 -2.758 1.00 64.38 88 GLY A CA 1
ATOM 703 C C . GLY A 1 88 ? 6.699 7.065 -2.755 1.00 64.38 88 GLY A C 1
ATOM 704 O O . GLY A 1 88 ? 6.176 6.518 -3.713 1.00 64.38 88 GLY A O 1
ATOM 705 N N . SER A 1 89 ? 7.055 6.417 -1.668 1.00 66.25 89 SER A N 1
ATOM 706 C CA . SER A 1 89 ? 6.388 5.198 -1.276 1.00 66.25 89 SER A CA 1
ATOM 707 C C . SER A 1 89 ? 6.180 5.276 0.214 1.00 66.25 89 SER A C 1
ATOM 709 O O . SER A 1 89 ? 7.042 5.828 0.907 1.00 66.25 89 SER A O 1
ATOM 711 N N . GLY A 1 90 ? 5.025 4.822 0.668 1.00 70.38 90 GLY A N 1
ATOM 712 C CA . GLY A 1 90 ? 4.742 4.774 2.087 1.00 70.38 90 GLY A CA 1
ATOM 713 C C . GLY A 1 90 ? 3.296 4.442 2.333 1.00 70.38 90 GLY A C 1
ATOM 714 O O . GLY A 1 90 ? 2.421 4.911 1.604 1.00 70.38 90 GLY A O 1
ATOM 715 N N . LEU A 1 91 ? 3.074 3.639 3.367 1.00 76.31 91 LEU A N 1
ATOM 716 C CA . LEU A 1 91 ? 1.814 3.626 4.081 1.00 76.31 91 LEU A CA 1
ATOM 717 C C . LEU A 1 91 ? 1.766 4.904 4.922 1.00 76.31 91 LEU A C 1
ATOM 719 O O . LEU A 1 91 ? 2.576 5.084 5.830 1.00 76.31 91 LEU A O 1
ATOM 723 N N . GLU A 1 92 ? 0.855 5.807 4.589 1.00 81.19 92 GLU A N 1
ATOM 724 C CA . GLU A 1 92 ? 0.611 7.027 5.345 1.00 81.19 92 GLU A CA 1
ATOM 725 C C . GLU A 1 92 ? -0.663 6.836 6.167 1.00 81.19 92 GLU A C 1
ATOM 727 O O . GLU A 1 92 ? -1.767 6.636 5.648 1.00 81.19 92 GLU A O 1
ATOM 732 N N . LEU A 1 93 ? -0.472 6.865 7.484 1.00 76.00 93 LEU A N 1
ATOM 733 C CA . LEU A 1 93 ? -1.530 6.807 8.474 1.00 76.00 93 LEU A CA 1
ATOM 734 C C . LEU A 1 93 ? -1.625 8.204 9.079 1.00 76.00 93 LEU A C 1
ATOM 736 O O . LEU A 1 93 ? -0.704 8.654 9.759 1.00 76.00 93 LEU A O 1
ATOM 740 N N . ASP A 1 94 ? -2.745 8.876 8.858 1.00 76.69 94 ASP A N 1
ATOM 741 C CA . ASP A 1 94 ? -3.104 10.106 9.551 1.00 76.69 94 ASP A CA 1
ATOM 742 C C . ASP A 1 94 ? -4.381 9.850 10.364 1.00 76.69 94 ASP A C 1
ATOM 744 O O . ASP A 1 94 ? -5.498 10.141 9.915 1.00 76.69 94 ASP A O 1
ATOM 748 N N . PRO A 1 95 ? -4.242 9.277 11.578 1.00 66.06 95 PRO A N 1
ATOM 749 C CA . PRO A 1 95 ? -5.380 9.007 12.446 1.00 66.06 95 PRO A CA 1
ATOM 750 C C . PRO A 1 95 ? -6.090 10.287 12.900 1.00 66.06 95 PRO A C 1
ATOM 752 O O . PRO A 1 95 ? -7.266 10.233 13.252 1.00 66.06 95 PRO A O 1
ATOM 755 N N . GLY A 1 96 ? -5.392 11.432 12.902 1.00 71.06 96 GLY A N 1
ATOM 756 C CA . GLY A 1 96 ? -5.955 12.729 13.280 1.00 71.06 96 GLY A CA 1
ATOM 757 C C . GLY A 1 96 ? -6.995 13.210 12.274 1.00 71.06 96 GLY A C 1
ATOM 758 O O . GLY A 1 96 ? -8.058 13.683 12.670 1.00 71.06 96 GLY A O 1
ATOM 759 N N . ASN A 1 97 ? -6.731 12.995 10.984 1.00 75.19 97 ASN A N 1
ATOM 760 C CA . ASN A 1 97 ? -7.658 13.316 9.898 1.00 75.19 97 ASN A CA 1
ATOM 761 C C . ASN A 1 97 ? -8.467 12.112 9.393 1.00 75.19 97 ASN A C 1
ATOM 763 O O . ASN A 1 97 ? -9.187 12.242 8.404 1.00 75.19 97 ASN A O 1
ATOM 767 N N . SER A 1 98 ? -8.372 10.955 10.060 1.00 72.94 98 SER A N 1
ATOM 768 C CA . SER A 1 98 ? -9.024 9.703 9.641 1.00 72.94 98 SER A CA 1
ATOM 769 C C . SER A 1 98 ? -8.699 9.328 8.190 1.00 72.94 98 SER A C 1
ATOM 771 O O . SER A 1 98 ? -9.584 8.971 7.409 1.00 72.94 98 SER A O 1
ATOM 773 N N . ARG A 1 99 ? -7.423 9.458 7.809 1.00 80.56 99 ARG A N 1
ATOM 774 C CA . ARG A 1 99 ? -6.936 9.117 6.471 1.00 80.56 99 ARG A CA 1
ATOM 775 C C . ARG A 1 99 ? -5.921 7.995 6.555 1.00 80.56 99 ARG A C 1
ATOM 777 O O . ARG A 1 99 ? -4.943 8.068 7.290 1.00 80.56 99 ARG A O 1
ATOM 784 N N . TRP A 1 100 ? -6.162 6.984 5.742 1.00 82.56 100 TRP A N 1
ATOM 785 C CA . TRP A 1 100 ? -5.296 5.837 5.565 1.00 82.56 100 TRP A CA 1
ATOM 786 C C . TRP A 1 100 ? -5.102 5.691 4.061 1.00 82.56 100 TRP A C 1
ATOM 788 O O . TRP A 1 100 ? -6.077 5.496 3.335 1.00 82.56 100 TRP A O 1
ATOM 798 N N . TYR A 1 101 ? -3.868 5.791 3.577 1.00 83.94 101 TYR A N 1
ATOM 799 C CA . TYR A 1 101 ? -3.553 5.534 2.172 1.00 83.94 101 TYR A CA 1
ATOM 800 C C . TYR A 1 101 ? -2.128 5.016 2.019 1.00 83.94 101 TYR A C 1
ATOM 802 O O . TYR A 1 101 ? -1.289 5.196 2.896 1.00 83.94 101 TYR A O 1
ATOM 810 N N . PHE A 1 102 ? -1.833 4.393 0.882 1.00 85.06 102 PHE A N 1
ATOM 811 C CA . PHE A 1 102 ? -0.457 4.240 0.431 1.00 85.06 102 PHE A CA 1
ATOM 812 C C . PHE A 1 102 ? -0.221 5.129 -0.786 1.00 85.06 102 PHE A C 1
ATOM 814 O O . PHE A 1 102 ? -1.133 5.394 -1.572 1.00 85.06 102 PHE A O 1
ATOM 821 N N . LYS A 1 103 ? 1.011 5.601 -0.952 1.00 84.75 103 LYS A N 1
ATOM 822 C CA . LYS A 1 103 ? 1.402 6.430 -2.094 1.00 84.75 103 LYS A CA 1
ATOM 823 C C . LYS A 1 103 ? 2.454 5.714 -2.923 1.00 84.75 103 LYS A C 1
ATOM 825 O O . LYS A 1 103 ? 3.329 5.060 -2.373 1.00 84.75 103 LYS A O 1
ATOM 830 N N . TYR A 1 104 ? 2.392 5.874 -4.240 1.00 84.56 104 TYR A N 1
ATOM 831 C CA . TYR A 1 104 ? 3.475 5.535 -5.159 1.00 84.56 104 TYR A CA 1
ATOM 832 C C . TYR A 1 104 ? 3.818 6.763 -6.008 1.00 84.56 104 TYR A C 1
ATOM 834 O O . TYR A 1 104 ? 2.934 7.402 -6.580 1.00 84.56 104 TYR A O 1
ATOM 842 N N . HIS A 1 105 ? 5.099 7.111 -6.088 1.00 83.56 105 HIS A N 1
ATOM 843 C CA . HIS A 1 105 ? 5.609 8.238 -6.851 1.00 83.56 105 HIS A CA 1
ATOM 844 C C . HIS A 1 105 ? 7.081 8.036 -7.218 1.00 83.56 105 HIS A C 1
ATOM 846 O O . HIS A 1 105 ? 7.926 7.715 -6.376 1.00 83.56 105 HIS A O 1
ATOM 852 N N . THR A 1 106 ? 7.401 8.313 -8.478 1.00 82.19 106 THR A N 1
ATOM 853 C CA . THR A 1 106 ? 8.760 8.254 -9.006 1.00 82.19 106 THR A CA 1
ATOM 854 C C . THR A 1 106 ? 9.044 9.439 -9.920 1.00 82.19 106 THR A C 1
ATOM 856 O O . THR A 1 106 ? 8.165 9.913 -10.639 1.00 82.19 106 THR A O 1
ATOM 859 N N . THR A 1 107 ? 10.293 9.900 -9.910 1.00 79.44 107 THR A N 1
ATOM 860 C CA . THR A 1 107 ? 10.813 10.875 -10.878 1.00 79.44 107 THR A CA 1
ATOM 861 C C . THR A 1 107 ? 11.380 10.209 -12.130 1.00 79.44 107 THR A C 1
ATOM 863 O O . THR A 1 107 ? 11.773 10.903 -13.073 1.00 79.44 107 THR A O 1
ATOM 866 N N . LEU A 1 108 ? 11.407 8.870 -12.173 1.00 76.56 108 LEU A N 1
ATOM 867 C CA . LEU A 1 108 ? 11.839 8.107 -13.333 1.00 76.56 108 LEU A CA 1
ATOM 868 C C . LEU A 1 108 ? 10.815 8.261 -14.458 1.00 76.56 108 LEU A C 1
ATOM 870 O O . LEU A 1 108 ? 9.761 7.626 -14.471 1.00 76.56 108 LEU A O 1
ATOM 874 N N . ARG A 1 109 ? 11.130 9.123 -15.423 1.00 70.56 109 ARG A N 1
ATOM 875 C CA . ARG A 1 109 ? 10.273 9.339 -16.590 1.00 70.56 109 ARG A CA 1
ATOM 876 C C . ARG A 1 109 ? 10.291 8.111 -17.504 1.00 70.56 109 ARG A C 1
ATOM 878 O O . ARG A 1 109 ? 11.304 7.422 -17.614 1.00 70.56 109 ARG A O 1
ATOM 885 N N . TYR A 1 110 ? 9.168 7.884 -18.187 1.00 69.62 110 TYR A N 1
ATOM 886 C CA . TYR A 1 110 ? 9.014 6.874 -19.242 1.00 69.62 110 TYR A CA 1
ATOM 887 C C . TYR A 1 110 ? 9.336 5.443 -18.795 1.00 69.62 110 TYR A C 1
ATOM 889 O O . TYR A 1 110 ? 10.106 4.733 -19.440 1.00 69.62 110 TYR A O 1
ATOM 897 N N . LEU A 1 111 ? 8.706 5.000 -17.704 1.00 73.19 111 LEU A N 1
ATOM 898 C CA . LEU A 1 111 ? 8.842 3.642 -17.165 1.00 73.19 111 LEU A CA 1
ATOM 899 C C . LEU A 1 111 ? 8.746 2.536 -18.243 1.00 73.19 111 LEU A C 1
ATOM 901 O O . LEU A 1 111 ? 9.524 1.591 -18.152 1.00 73.19 111 LEU A O 1
ATOM 905 N N . ALA A 1 112 ? 7.888 2.708 -19.265 1.00 62.31 112 ALA A N 1
ATOM 906 C CA . ALA A 1 112 ? 7.676 1.797 -20.401 1.00 62.31 112 ALA A CA 1
ATOM 907 C C . ALA A 1 112 ? 8.825 1.847 -21.413 1.00 62.31 112 ALA A C 1
ATOM 909 O O . ALA A 1 112 ? 9.335 0.825 -21.852 1.00 62.31 112 ALA A O 1
ATOM 910 N N . TYR A 1 113 ? 9.271 3.053 -21.779 1.00 63.84 113 TYR A N 1
ATOM 911 C CA . TYR A 1 113 ? 10.402 3.227 -22.689 1.00 63.84 113 TYR A CA 1
ATOM 912 C C . TYR A 1 113 ? 11.671 2.600 -22.105 1.00 63.84 113 TYR A C 1
ATOM 914 O O . TYR A 1 113 ? 12.424 1.938 -22.819 1.00 63.84 113 TYR A O 1
ATOM 922 N N . ASN A 1 114 ? 11.859 2.750 -20.792 1.00 65.44 114 ASN A N 1
ATOM 923 C CA . ASN A 1 114 ? 12.977 2.182 -20.047 1.00 65.44 114 ASN A CA 1
ATOM 924 C C . ASN A 1 114 ? 12.978 0.641 -20.020 1.00 65.44 114 ASN A C 1
ATOM 926 O O . ASN A 1 114 ? 13.984 0.059 -19.623 1.00 65.44 114 ASN A O 1
ATOM 930 N N . GLU A 1 115 ? 11.886 -0.031 -20.406 1.00 60.25 115 GLU A N 1
ATOM 931 C CA . GLU A 1 115 ? 11.842 -1.498 -20.526 1.00 60.25 115 GLU A CA 1
ATOM 932 C C . GLU A 1 115 ? 12.610 -2.010 -21.738 1.00 60.25 115 GLU A C 1
ATOM 934 O O . GLU A 1 115 ? 13.291 -3.031 -21.643 1.00 60.25 115 GLU A O 1
ATOM 939 N N . TYR A 1 116 ? 12.537 -1.274 -22.846 1.00 58.69 116 TYR A N 1
ATOM 940 C CA . TYR A 1 116 ? 13.097 -1.678 -24.136 1.00 58.69 116 TYR A CA 1
ATOM 941 C C . TYR A 1 116 ? 14.323 -0.859 -24.545 1.00 58.69 116 TYR A C 1
ATOM 943 O O . TYR A 1 116 ? 15.050 -1.247 -25.456 1.00 58.69 116 TYR A O 1
ATOM 951 N N . ASN A 1 117 ? 14.576 0.265 -23.869 1.00 57.97 117 ASN A N 1
ATOM 952 C CA . ASN A 1 117 ? 15.622 1.216 -24.220 1.00 57.97 117 ASN A CA 1
ATOM 953 C C . ASN A 1 117 ? 16.437 1.649 -22.997 1.00 57.97 117 ASN A C 1
ATOM 955 O O . ASN A 1 117 ? 16.067 1.438 -21.842 1.00 57.97 117 ASN A O 1
ATOM 959 N N . HIS A 1 118 ? 17.583 2.285 -23.249 1.00 57.25 118 HIS A N 1
ATOM 960 C CA . HIS A 1 118 ? 18.394 2.869 -22.185 1.00 57.25 118 HIS A CA 1
ATOM 961 C C . HIS A 1 118 ? 17.581 3.914 -21.412 1.00 57.25 118 HIS A C 1
ATOM 963 O O . HIS A 1 118 ? 16.998 4.802 -22.022 1.00 57.25 118 HIS A O 1
ATOM 969 N N . VAL A 1 119 ? 17.620 3.850 -20.075 1.00 56.16 119 VAL A N 1
ATOM 970 C CA . VAL A 1 119 ? 17.105 4.929 -19.220 1.00 56.16 119 VAL A CA 1
ATOM 971 C C . VAL A 1 119 ? 17.787 6.238 -19.606 1.00 56.16 119 VAL A C 1
ATOM 973 O O . VAL A 1 119 ? 19.012 6.334 -19.494 1.00 56.16 119 VAL A O 1
ATOM 976 N N . VAL A 1 120 ? 17.010 7.209 -20.085 1.00 53.66 120 VAL A N 1
ATOM 977 C CA . VAL A 1 120 ? 17.514 8.509 -20.548 1.00 53.66 120 VAL A CA 1
ATOM 978 C C . VAL A 1 120 ? 17.200 9.565 -19.499 1.00 53.66 120 VAL A C 1
ATOM 980 O O . VAL A 1 120 ? 16.053 9.719 -19.084 1.00 53.66 120 VAL A O 1
ATOM 983 N N . TYR A 1 121 ? 18.218 10.320 -19.094 1.00 50.06 121 TYR A N 1
ATOM 984 C CA . TYR A 1 121 ? 18.024 11.608 -18.437 1.00 50.06 121 TYR A CA 1
ATOM 985 C C . TYR A 1 121 ? 17.746 12.643 -19.537 1.00 50.06 121 TYR A C 1
ATOM 987 O O . TYR A 1 121 ? 18.608 12.860 -20.383 1.00 50.06 121 TYR A O 1
ATOM 995 N N . GLY A 1 122 ? 16.554 13.250 -19.569 1.00 56.97 122 GLY A N 1
ATOM 996 C CA . GLY A 1 122 ? 16.230 14.308 -20.538 1.00 56.97 122 GLY A CA 1
ATOM 997 C C . GLY A 1 122 ? 14.908 14.131 -21.293 1.00 56.97 122 GLY A C 1
ATOM 998 O O . GLY A 1 122 ? 13.958 13.520 -20.797 1.00 56.97 122 GLY A O 1
ATOM 999 N N . GLN A 1 123 ? 14.825 14.754 -22.471 1.00 49.62 123 GLN A N 1
ATOM 1000 C CA . GLN A 1 123 ? 13.635 14.757 -23.326 1.00 49.62 123 GLN A CA 1
ATOM 1001 C C . GLN A 1 123 ? 13.415 13.358 -23.924 1.00 49.62 123 GLN A C 1
ATOM 1003 O O . GLN A 1 123 ? 14.359 12.735 -24.409 1.00 49.62 123 GLN A O 1
ATOM 1008 N N . ALA A 1 124 ? 12.181 12.845 -23.866 1.00 51.72 124 ALA A N 1
ATOM 1009 C CA . ALA A 1 124 ? 11.852 11.576 -24.513 1.00 51.72 124 ALA A CA 1
ATOM 1010 C C . ALA A 1 124 ? 12.036 11.669 -26.033 1.00 51.72 124 ALA A C 1
ATOM 1012 O O . ALA A 1 124 ? 11.884 12.757 -26.598 1.00 51.72 124 ALA A O 1
ATOM 1013 N N . PRO A 1 125 ? 12.230 10.527 -26.715 1.00 57.38 125 PRO A N 1
ATOM 1014 C CA . PRO A 1 125 ? 11.955 10.446 -28.143 1.00 57.38 125 PRO A CA 1
ATOM 1015 C C . PRO A 1 125 ? 10.542 10.974 -28.430 1.00 57.38 125 PRO A C 1
ATOM 1017 O O . PRO A 1 125 ? 9.625 10.726 -27.648 1.00 57.38 125 PRO A O 1
ATOM 1020 N N . ASN A 1 126 ? 10.349 11.680 -29.547 1.00 57.28 126 ASN A N 1
ATOM 1021 C CA . ASN A 1 126 ? 9.111 12.416 -29.858 1.00 57.28 126 ASN A CA 1
ATOM 1022 C C . ASN A 1 126 ? 7.818 11.585 -29.698 1.00 57.28 126 ASN A C 1
ATOM 1024 O O . ASN A 1 126 ? 6.798 12.119 -29.263 1.00 57.28 126 ASN A O 1
ATOM 1028 N N . VAL A 1 127 ? 7.892 10.276 -29.965 1.00 54.56 127 VAL A N 1
ATOM 1029 C CA . VAL A 1 127 ? 6.801 9.293 -29.815 1.00 54.56 127 VAL A CA 1
ATOM 1030 C C . VAL A 1 127 ? 6.332 9.071 -28.369 1.00 54.56 127 VAL A C 1
ATOM 1032 O O . VAL A 1 127 ? 5.192 8.679 -28.161 1.00 54.56 127 VAL A O 1
ATOM 1035 N N . PHE A 1 128 ? 7.170 9.367 -27.371 1.00 52.41 128 PHE A N 1
ATOM 1036 C CA . PHE A 1 128 ? 6.823 9.322 -25.944 1.00 52.41 128 PHE A CA 1
ATOM 1037 C C . PHE A 1 128 ? 6.723 10.722 -25.314 1.00 52.41 128 PHE A C 1
ATOM 1039 O O . PHE A 1 128 ? 6.547 10.839 -24.103 1.00 52.41 128 PHE A O 1
ATOM 1046 N N . SER A 1 129 ? 6.855 11.795 -26.104 1.00 50.50 129 SER A N 1
ATOM 1047 C CA . SER A 1 129 ? 6.697 13.169 -25.613 1.00 50.50 129 SER A CA 1
ATOM 1048 C C . SER A 1 129 ? 5.242 13.450 -25.184 1.00 50.50 129 SER A C 1
ATOM 1050 O O . SER A 1 129 ? 4.328 12.779 -25.670 1.00 50.50 129 SER A O 1
ATOM 1052 N N . PRO A 1 130 ? 4.978 14.476 -24.348 1.00 48.94 130 PRO A N 1
ATOM 1053 C CA . PRO A 1 130 ? 3.619 14.844 -23.920 1.00 48.94 130 PRO A CA 1
ATOM 1054 C C . PRO A 1 130 ? 2.660 15.196 -25.070 1.00 48.94 130 PRO A C 1
ATOM 1056 O O . PRO A 1 130 ? 1.459 15.299 -24.854 1.00 48.94 130 PRO A O 1
ATOM 1059 N N . ARG A 1 131 ? 3.182 15.413 -26.288 1.00 45.00 131 ARG A N 1
ATOM 1060 C CA . ARG A 1 131 ? 2.387 15.644 -27.504 1.00 45.00 131 ARG A CA 1
ATOM 1061 C C . ARG A 1 131 ? 1.986 14.350 -28.230 1.00 45.00 131 ARG A C 1
ATOM 1063 O O . ARG A 1 131 ? 1.115 14.414 -29.085 1.00 45.00 131 ARG A O 1
ATOM 1070 N N . GLY A 1 132 ? 2.623 13.213 -27.929 1.00 47.38 132 GLY A N 1
ATOM 1071 C CA . GLY A 1 132 ? 2.386 11.916 -28.583 1.00 47.38 132 GLY A CA 1
ATOM 1072 C C . GLY A 1 132 ? 1.696 10.868 -27.701 1.00 47.38 132 GLY A C 1
ATOM 1073 O O . GLY A 1 132 ? 0.994 10.009 -28.223 1.00 47.38 132 GLY A O 1
ATOM 1074 N N . LEU A 1 133 ? 1.840 10.957 -26.374 1.00 48.31 133 LEU A N 1
ATOM 1075 C CA . LEU A 1 133 ? 1.119 10.122 -25.407 1.00 48.31 133 LEU A CA 1
ATOM 1076 C C . LEU A 1 133 ? 0.294 11.010 -24.481 1.00 48.31 133 LEU A C 1
ATOM 1078 O O . LEU A 1 133 ? 0.840 11.653 -23.588 1.00 48.31 133 LEU A O 1
ATOM 1082 N N . THR A 1 134 ? -1.023 11.018 -24.677 1.00 45.34 134 THR A N 1
ATOM 1083 C CA . THR A 1 134 ? -1.971 11.761 -23.835 1.00 45.34 134 THR A CA 1
ATOM 1084 C C . THR A 1 134 ? -1.984 11.238 -22.395 1.00 45.34 134 THR A C 1
ATOM 1086 O O . THR A 1 134 ? -2.135 12.030 -21.475 1.00 45.34 134 THR A O 1
ATOM 1089 N N . ASN A 1 135 ? -1.744 9.932 -22.201 1.00 50.56 135 ASN A N 1
ATOM 1090 C CA . ASN A 1 135 ? -1.627 9.266 -20.898 1.00 50.56 135 ASN A CA 1
ATOM 1091 C C . ASN A 1 135 ? -0.440 8.280 -20.908 1.00 50.56 135 ASN A C 1
ATOM 1093 O O . ASN A 1 135 ? -0.625 7.102 -21.216 1.00 50.56 135 ASN A O 1
ATOM 1097 N N . PRO A 1 136 ? 0.798 8.714 -20.613 1.00 51.81 136 PRO A N 1
ATOM 1098 C CA . PRO A 1 136 ? 1.959 7.830 -20.606 1.00 51.81 136 PRO A CA 1
ATOM 1099 C C . PRO A 1 136 ? 1.978 6.966 -19.333 1.00 51.81 136 PRO A C 1
ATOM 1101 O O . PRO A 1 136 ? 2.786 7.182 -18.430 1.00 51.81 136 PRO A O 1
ATOM 1104 N N . THR A 1 137 ? 1.100 5.966 -19.257 1.00 55.88 137 THR A N 1
ATOM 1105 C CA . THR A 1 137 ? 1.171 4.895 -18.258 1.00 55.88 137 THR A CA 1
ATOM 1106 C C . THR A 1 137 ? 1.600 3.602 -18.957 1.00 55.88 137 THR A C 1
ATOM 1108 O O . THR A 1 137 ? 0.900 3.114 -19.842 1.00 55.88 137 THR A O 1
ATOM 1111 N N . PRO A 1 138 ? 2.765 3.022 -18.617 1.00 60.72 138 PRO A N 1
ATOM 1112 C CA . PRO A 1 138 ? 3.131 1.690 -19.088 1.00 60.72 138 PRO A CA 1
ATOM 1113 C C . PRO A 1 138 ? 1.981 0.717 -18.834 1.00 60.72 138 PRO A C 1
ATOM 1115 O O . PRO A 1 138 ? 1.566 0.554 -17.688 1.00 60.72 138 PRO A O 1
ATOM 1118 N N . TYR A 1 139 ? 1.466 0.084 -19.889 1.00 65.75 139 TYR A N 1
ATOM 1119 C CA . TYR A 1 139 ? 0.507 -1.024 -19.800 1.00 65.75 139 TYR A CA 1
ATOM 1120 C C . TYR A 1 139 ? -0.725 -0.763 -18.920 1.00 65.75 139 TYR A C 1
ATOM 1122 O O . TYR A 1 139 ? -1.253 -1.701 -18.315 1.00 65.75 139 TYR A O 1
ATOM 1130 N N . HIS A 1 140 ? -1.173 0.494 -18.819 1.00 73.50 140 HIS A N 1
ATOM 1131 C CA . HIS A 1 140 ? -2.294 0.885 -17.960 1.00 73.50 140 HIS A CA 1
ATOM 1132 C C . HIS A 1 140 ? -2.112 0.453 -16.491 1.00 73.50 140 HIS A C 1
ATOM 1134 O O . HIS A 1 140 ? -3.087 0.155 -15.801 1.00 73.50 140 HIS A O 1
ATOM 1140 N N . PHE A 1 141 ? -0.868 0.386 -15.989 1.00 77.19 141 PHE A N 1
ATOM 1141 C CA . PHE A 1 141 ? -0.608 -0.146 -14.644 1.00 77.19 141 PHE A CA 1
ATOM 1142 C C . PHE A 1 141 ? -1.360 0.640 -13.560 1.00 77.19 141 PHE A C 1
ATOM 1144 O O . PHE A 1 141 ? -1.843 0.042 -12.610 1.00 77.19 141 PHE A O 1
ATOM 1151 N N . GLN A 1 142 ? -1.526 1.959 -13.720 1.00 78.94 142 GLN A N 1
ATOM 1152 C CA . GLN A 1 142 ? -2.293 2.779 -12.777 1.00 78.94 142 GLN A CA 1
ATOM 1153 C C . GLN A 1 142 ? -3.773 2.383 -12.742 1.00 78.94 142 GLN A C 1
ATOM 1155 O O . GLN A 1 142 ? -4.302 2.152 -11.660 1.00 78.94 142 GLN A O 1
ATOM 1160 N N . GLU A 1 143 ? -4.412 2.242 -13.906 1.00 82.44 143 GLU A N 1
ATOM 1161 C CA . GLU A 1 143 ? -5.819 1.829 -14.020 1.00 82.44 143 GLU A CA 1
ATOM 1162 C C . GLU A 1 143 ? -6.029 0.427 -13.440 1.00 82.44 143 GLU A C 1
ATOM 1164 O O . GLU A 1 143 ? -6.978 0.179 -12.702 1.00 82.44 143 GLU A O 1
ATOM 1169 N N . LYS A 1 144 ? -5.110 -0.499 -13.722 1.00 84.06 144 LYS A N 1
ATOM 1170 C CA . LYS A 1 144 ? -5.185 -1.868 -13.204 1.00 84.06 144 LYS A CA 1
ATOM 1171 C C . LYS A 1 144 ? -4.923 -1.947 -11.707 1.00 84.06 144 LYS A C 1
ATOM 1173 O O . LYS A 1 144 ? -5.584 -2.718 -11.022 1.00 84.06 144 LYS A O 1
ATOM 1178 N N . GLY A 1 145 ? -3.998 -1.141 -11.197 1.00 87.06 145 GLY A N 1
ATOM 1179 C CA . GLY A 1 145 ? -3.779 -1.001 -9.765 1.00 87.06 145 GLY A CA 1
ATOM 1180 C C . GLY A 1 145 ? -5.010 -0.431 -9.068 1.00 87.06 145 GLY A C 1
ATOM 1181 O O .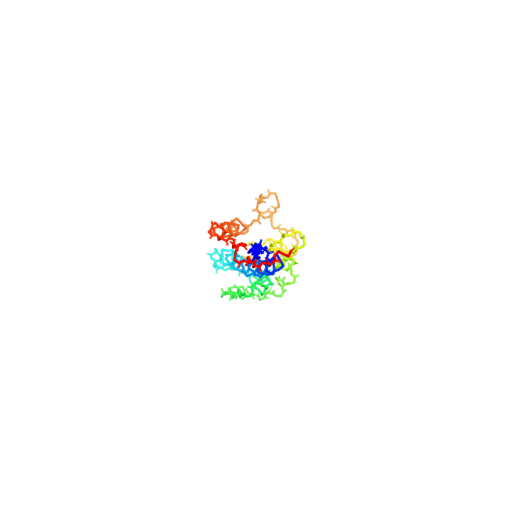 GLY A 1 145 ? -5.450 -0.980 -8.063 1.00 87.06 145 GLY A O 1
ATOM 1182 N N . GLN A 1 146 ? -5.609 0.622 -9.630 1.00 88.06 146 GLN A N 1
ATOM 1183 C CA . GLN A 1 146 ? -6.861 1.184 -9.125 1.00 88.06 146 GLN A CA 1
ATOM 1184 C C . GLN A 1 146 ? -7.967 0.126 -9.104 1.00 88.06 146 GLN A C 1
ATOM 1186 O O . GLN A 1 146 ? -8.591 -0.076 -8.068 1.00 88.06 146 GLN A O 1
ATOM 1191 N N . LYS A 1 147 ? -8.150 -0.606 -10.206 1.00 90.19 147 LYS A N 1
ATOM 1192 C CA . LYS A 1 147 ? -9.128 -1.690 -10.278 1.00 90.19 147 LYS A CA 1
ATOM 1193 C C . LYS A 1 147 ? -8.874 -2.777 -9.229 1.00 90.19 147 LYS A C 1
ATOM 1195 O O . LYS A 1 147 ? -9.817 -3.211 -8.583 1.00 90.19 147 LYS A O 1
ATOM 1200 N N . ALA A 1 148 ? -7.626 -3.201 -9.036 1.00 90.25 148 ALA A N 1
ATOM 1201 C CA . ALA A 1 148 ? -7.282 -4.206 -8.030 1.00 90.25 148 ALA A CA 1
ATOM 1202 C C . ALA A 1 148 ? -7.579 -3.719 -6.607 1.00 90.25 148 ALA A C 1
ATOM 1204 O O . ALA A 1 148 ? -8.114 -4.470 -5.796 1.00 90.25 148 ALA A O 1
ATOM 1205 N N . PHE A 1 149 ? -7.297 -2.445 -6.325 1.00 89.88 149 PHE A N 1
ATOM 1206 C CA . PHE A 1 149 ? -7.664 -1.826 -5.058 1.00 89.88 149 PHE A CA 1
ATOM 1207 C C . PHE A 1 149 ? -9.188 -1.807 -4.871 1.00 89.88 149 PHE A C 1
ATOM 1209 O O . PHE A 1 149 ? -9.676 -2.255 -3.842 1.00 89.88 149 PHE A O 1
ATOM 1216 N N . GLU A 1 150 ? -9.950 -1.350 -5.867 1.00 90.81 150 GLU A N 1
ATOM 1217 C CA . GLU A 1 150 ? -11.421 -1.321 -5.831 1.00 90.81 150 GLU A CA 1
ATOM 1218 C C . GLU A 1 150 ? -12.047 -2.717 -5.686 1.00 90.81 150 GLU A C 1
ATOM 1220 O O . GLU A 1 150 ? -13.014 -2.897 -4.946 1.00 90.81 150 GLU A O 1
ATOM 1225 N N . ASP A 1 151 ? -11.497 -3.720 -6.370 1.00 90.38 151 ASP A N 1
ATOM 1226 C CA . ASP A 1 151 ? -11.965 -5.101 -6.268 1.00 90.38 151 ASP A CA 1
ATOM 1227 C C . ASP A 1 151 ? -11.681 -5.671 -4.859 1.00 90.38 151 ASP A C 1
ATOM 1229 O O . ASP A 1 151 ? -12.540 -6.354 -4.298 1.00 90.38 151 ASP A O 1
ATOM 1233 N N . PHE A 1 152 ? -10.542 -5.322 -4.244 1.00 89.62 152 PHE A N 1
ATOM 1234 C CA . PHE A 1 152 ? -10.219 -5.669 -2.853 1.00 89.62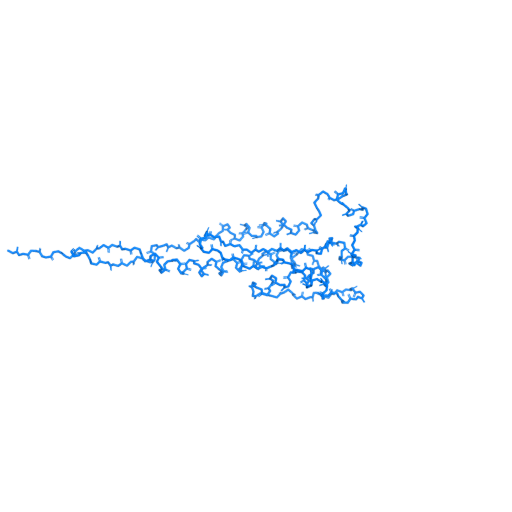 152 PHE A CA 1
ATOM 1235 C C . PHE A 1 152 ? -11.141 -4.965 -1.842 1.00 89.62 152 PHE A C 1
ATOM 1237 O O . PHE A 1 152 ? -11.611 -5.577 -0.879 1.00 89.62 152 PHE A O 1
ATOM 1244 N N . THR A 1 153 ? -11.459 -3.684 -2.063 1.00 87.25 153 THR A N 1
ATOM 1245 C CA . THR A 1 153 ? -12.307 -2.919 -1.134 1.00 87.25 153 THR A CA 1
ATOM 1246 C C . THR A 1 153 ? -13.773 -3.330 -1.169 1.00 87.25 153 THR A C 1
ATOM 1248 O O . THR A 1 153 ? -14.456 -3.206 -0.152 1.00 87.25 153 THR A O 1
ATOM 1251 N N . ARG A 1 154 ? -14.259 -3.867 -2.295 1.00 86.81 154 ARG A N 1
ATOM 1252 C CA . ARG A 1 154 ? -15.678 -4.191 -2.515 1.00 86.81 154 ARG A CA 1
ATOM 1253 C C . ARG A 1 154 ? -16.300 -5.073 -1.428 1.00 86.81 154 ARG A C 1
ATOM 1255 O O . ARG A 1 154 ? -17.479 -4.909 -1.128 1.00 86.81 154 ARG A O 1
ATOM 1262 N N . PHE A 1 155 ? -15.530 -5.995 -0.858 1.00 77.62 155 PHE A N 1
ATOM 1263 C CA . PHE A 1 155 ? -16.007 -6.951 0.149 1.00 77.62 155 PHE A CA 1
ATOM 1264 C C . PHE A 1 155 ? -15.424 -6.701 1.542 1.00 77.62 155 PHE A C 1
ATOM 1266 O O . PHE A 1 155 ? -15.503 -7.560 2.416 1.00 77.62 155 PHE A O 1
ATOM 1273 N N . THR A 1 156 ? -14.816 -5.536 1.759 1.00 81.94 156 THR A N 1
ATOM 1274 C CA . THR A 1 156 ? -14.230 -5.207 3.056 1.00 81.94 156 THR A CA 1
ATOM 1275 C C . THR A 1 156 ? -15.313 -4.784 4.036 1.00 81.94 156 THR A C 1
ATOM 1277 O O . THR A 1 156 ? -15.957 -3.750 3.867 1.00 81.94 156 THR A O 1
ATOM 1280 N N . GLU A 1 157 ? -15.461 -5.545 5.114 1.00 84.81 157 GLU A N 1
ATOM 1281 C CA . GLU A 1 157 ? -16.277 -5.146 6.255 1.00 84.81 157 GLU A CA 1
ATOM 1282 C C . GLU A 1 157 ? -15.446 -4.314 7.234 1.00 84.81 157 GLU A C 1
ATOM 1284 O O . GLU A 1 157 ? -14.300 -4.64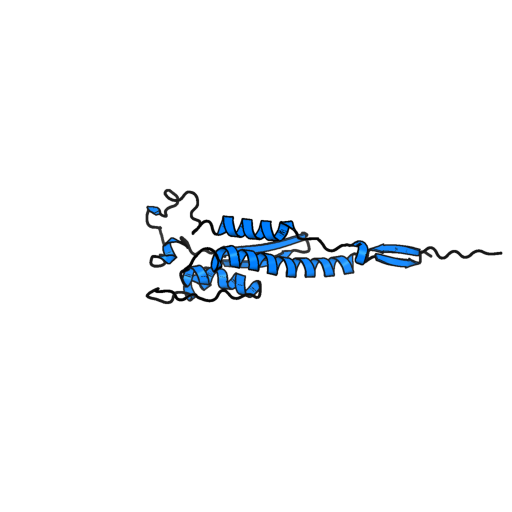4 7.547 1.00 84.81 157 GLU A O 1
ATOM 1289 N N . LEU A 1 158 ? -16.013 -3.220 7.741 1.00 86.06 158 LEU A N 1
ATOM 1290 C CA . LEU A 1 158 ? -15.366 -2.444 8.794 1.00 86.06 158 LEU A CA 1
ATOM 1291 C C . LEU A 1 158 ? -15.580 -3.110 10.165 1.00 86.06 158 LEU A C 1
ATOM 1293 O O . LEU A 1 158 ? -16.634 -3.706 10.407 1.00 86.06 158 LEU A O 1
ATOM 1297 N N . PRO A 1 159 ? -14.623 -2.974 11.100 1.00 88.31 159 PRO A N 1
ATOM 1298 C CA . PRO A 1 159 ? -14.783 -3.409 12.478 1.00 88.31 159 PRO A CA 1
ATOM 1299 C C . PRO A 1 159 ? -16.100 -2.952 13.101 1.00 88.31 159 PRO A C 1
ATOM 1301 O O . PRO A 1 159 ? -16.389 -1.761 13.161 1.00 88.31 159 PRO A O 1
ATOM 1304 N N . ASN A 1 160 ? -16.879 -3.892 13.634 1.00 88.94 160 ASN A N 1
ATOM 1305 C CA . ASN A 1 160 ? -18.114 -3.555 14.332 1.00 88.94 160 ASN A CA 1
ATOM 1306 C C . ASN A 1 160 ? -17.806 -2.861 15.683 1.00 88.94 160 ASN A C 1
ATOM 1308 O O . 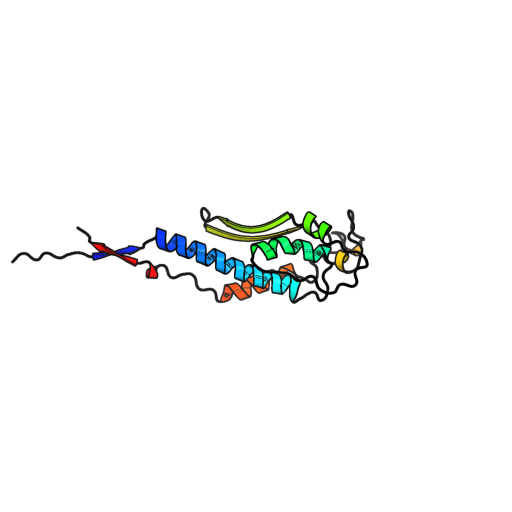ASN A 1 160 ? -17.253 -3.518 16.577 1.00 88.94 160 ASN A O 1
ATOM 1312 N N . PRO A 1 161 ? -18.208 -1.589 15.889 1.00 88.12 161 PRO A N 1
ATOM 1313 C CA . PRO A 1 161 ? -17.952 -0.862 17.133 1.00 88.12 161 PRO A CA 1
ATOM 1314 C C . PRO A 1 161 ? -18.670 -1.466 18.344 1.00 88.12 161 PRO A C 1
ATOM 1316 O O . PRO A 1 161 ? -18.181 -1.359 19.466 1.00 88.12 161 PRO A O 1
ATOM 1319 N N . PHE A 1 162 ? -19.788 -2.171 18.148 1.00 89.31 162 PHE A N 1
ATOM 1320 C CA . PHE A 1 162 ? -20.565 -2.752 19.245 1.00 89.31 162 PHE A CA 1
ATOM 1321 C C . PHE A 1 162 ? -19.845 -3.900 19.970 1.00 89.31 162 PHE A C 1
ATOM 1323 O O . PHE A 1 162 ? -20.232 -4.256 21.082 1.00 89.31 162 PHE A O 1
ATOM 1330 N N . LYS A 1 163 ? -18.751 -4.434 19.405 1.00 89.25 163 LYS A N 1
ATOM 1331 C CA . LYS A 1 163 ? -17.865 -5.379 20.109 1.00 89.25 163 LYS A CA 1
ATOM 1332 C C . LYS A 1 163 ? -17.115 -4.736 21.288 1.00 89.25 163 LYS A C 1
ATOM 1334 O O . LYS A 1 163 ? -16.578 -5.458 22.119 1.00 89.25 163 LYS A O 1
ATOM 1339 N N . PHE A 1 164 ? -17.103 -3.404 21.377 1.00 90.44 164 PHE A N 1
ATOM 1340 C CA . PHE A 1 164 ? -16.412 -2.624 22.409 1.00 90.44 164 PHE A CA 1
ATOM 1341 C C . PHE A 1 164 ? -17.377 -2.000 23.432 1.00 90.44 164 PHE A C 1
ATOM 1343 O O . PHE A 1 164 ? -17.029 -1.041 24.121 1.00 90.44 164 PHE A O 1
ATOM 1350 N N . LEU A 1 165 ? -18.605 -2.517 23.543 1.00 90.06 165 LEU A N 1
ATOM 1351 C CA . LEU A 1 165 ? -19.539 -2.097 24.587 1.00 90.06 165 LEU A CA 1
ATOM 1352 C C . LEU A 1 165 ? -19.103 -2.641 25.953 1.00 90.06 165 LEU A C 1
ATOM 1354 O O . LEU A 1 165 ? -18.947 -3.848 26.140 1.00 90.06 165 LEU A O 1
ATOM 1358 N N . LYS A 1 166 ? -18.974 -1.750 26.935 1.00 86.19 166 LYS A N 1
ATOM 1359 C CA . LYS A 1 166 ? -18.729 -2.082 28.342 1.00 86.19 166 LYS A CA 1
ATOM 1360 C C . LYS A 1 166 ? -19.960 -1.750 29.182 1.00 86.19 166 LYS A C 1
ATOM 1362 O O . LYS A 1 166 ? -20.686 -0.792 28.919 1.00 86.19 166 LYS A O 1
ATOM 1367 N N . LYS A 1 167 ? -20.194 -2.553 30.219 1.00 85.06 167 LYS A N 1
ATOM 1368 C CA . LYS A 1 167 ? -21.239 -2.288 31.215 1.00 85.06 167 LYS A CA 1
ATOM 1369 C C . LYS A 1 167 ? -20.710 -1.297 32.240 1.00 85.06 167 LYS A C 1
ATOM 1371 O O . LYS A 1 167 ? -19.651 -1.526 32.820 1.00 85.06 167 LYS A O 1
ATOM 1376 N N . VAL A 1 168 ? -21.474 -0.247 32.508 1.00 83.56 168 VAL A N 1
ATOM 1377 C CA . VAL A 1 168 ? -21.129 0.783 33.490 1.00 83.56 168 VAL A CA 1
ATOM 1378 C C . VAL A 1 168 ? -22.263 0.902 34.491 1.00 83.56 168 VAL A C 1
ATOM 1380 O O . VAL A 1 168 ? -23.435 0.932 34.120 1.00 83.56 168 VAL A O 1
ATOM 1383 N N . LYS A 1 169 ? -21.926 0.914 35.781 1.00 77.38 169 LYS A N 1
ATOM 1384 C CA . LYS A 1 169 ? -22.914 1.149 36.836 1.00 77.38 169 LYS A CA 1
ATOM 1385 C C . LYS A 1 169 ? -23.225 2.638 36.872 1.00 77.38 169 LYS A C 1
ATOM 1387 O O . LYS A 1 169 ? -22.306 3.438 37.010 1.00 77.38 169 LYS A O 1
ATOM 1392 N N . VAL A 1 170 ? -24.501 2.976 36.771 1.00 66.19 170 VAL A N 1
ATOM 1393 C CA . VAL A 1 170 ? -24.987 4.341 36.963 1.00 66.19 170 VAL A CA 1
ATOM 1394 C C . VAL A 1 170 ? -25.429 4.435 38.419 1.00 66.19 170 VAL A C 1
ATOM 1396 O O . VAL A 1 170 ? -26.354 3.732 38.834 1.00 66.19 170 VAL A O 1
ATOM 1399 N N . SER A 1 171 ? -24.662 5.191 39.202 1.00 63.41 171 SER A N 1
ATOM 1400 C CA . SER A 1 171 ? -24.927 5.511 40.609 1.00 63.41 171 SER A CA 1
ATOM 1401 C C . SER A 1 171 ? -25.895 6.672 40.734 1.00 63.41 171 SER A C 1
ATOM 1403 O O . SER A 1 171 ? -25.672 7.654 39.991 1.00 63.41 171 SER A O 1
#

Foldseek 3Di:
DDDDDWDKDKDFPPVVQLVVQLVVLLLLQLVLLVLLCCQQPPPQDLAFQLLLQLLCQVQQVQSVHGDDHDDAPDPDHDSVNSVVFNDAFHFDDDSVVPDTHTDGDGPQPQSPCVRVDPRDDDADDPCRHCVNDVDRDRRCSVVRSVVSSVVSVVPDDGDDSVVRIDIDTDD

Secondary structure (DSSP, 8-state):
------EEEEEE-HHHHHHHHHHHHHHHHHHHHHHHHIIIIIIS-S---HHHHHTTHHHHHHTT----------SS--HHHHHHTEEEEEEEEETTTTEEEEEEEE----TTHHHHS---SSPPPGGGSTTT-SS--GGGHHHHHHHHHHHHHTTPPPPPGGGGEEEEEE-

pLDDT: mean 75.17, std 13.81, range [39.78, 90.88]

Sequence (171 aa):
MKFTHKFVALELDLAGYKRFFNSYMEDWLKQAGVEWLHATVLAIIPTWSKASRATFQKLARELGTAIPYGEQKSRKDRAGLGLSTSQGSGLELDPGNSRWYFKYHTTLRYLAYNEYNHVVYGQAPNVFSPRGLTNPTPYHFQEKGQKAFEDFTRFTELPNPFKFLKKVKVS

Radius of gyration: 23.79 Å; chains: 1; bounding box: 63×28×82 Å